Protein AF-A0A954RST1-F1 (afdb_monomer_lite)

Foldseek 3Di:
DVVLLVVLVVLLVCLVVLVVVLVVLVCVLP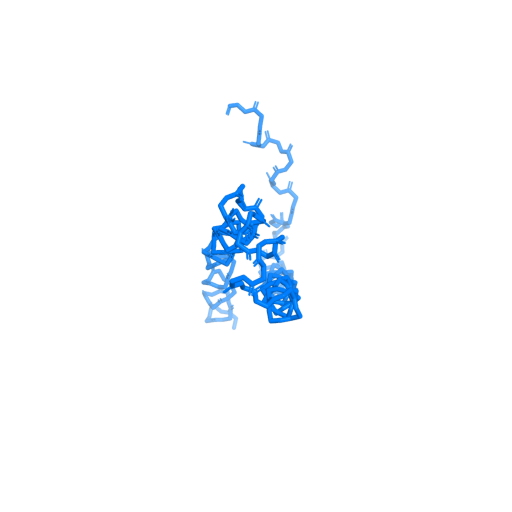PPVVVVCVVVVVDDPVVSVVVNVVSVVVNVVSVVSNVVSQVSNCVVVVDRPVPPPPPPPPD

Secondary structure (DSSP, 8-state):
-HHHHHHHHHHHHHHHHHHHHHHHHHHHHTSHHHHHHHHTTSS-HHHHHHHHHHHHHHHHHHHHHHHHHHHHHHHHH----TTTHHHHS--

Structure (mmCIF, N/CA/C/O backbone):
data_AF-A0A954RST1-F1
#
_entry.id   AF-A0A954RST1-F1
#
loop_
_atom_site.group_PDB
_atom_site.id
_atom_site.type_symbol
_atom_site.label_atom_id
_atom_site.label_alt_id
_atom_site.label_comp_id
_atom_site.label_asym_id
_atom_site.label_entity_id
_atom_site.label_seq_id
_atom_site.pdbx_PDB_ins_code
_atom_site.Cartn_x
_atom_site.Cartn_y
_atom_site.Cartn_z
_atom_site.occupancy
_atom_site.B_iso_or_equiv
_atom_site.auth_seq_id
_atom_site.auth_comp_id
_atom_site.auth_asym_id
_atom_site.auth_atom_id
_atom_site.pdbx_PDB_model_num
ATOM 1 N N . ALA A 1 1 ? 8.005 -0.382 -28.348 1.00 66.31 1 ALA A N 1
ATOM 2 C CA . ALA A 1 1 ? 9.166 0.180 -27.632 1.00 66.31 1 ALA A CA 1
ATOM 3 C C . ALA A 1 1 ? 8.838 1.534 -27.003 1.00 66.31 1 ALA A C 1
ATOM 5 O O . ALA A 1 1 ? 8.641 1.563 -25.801 1.00 66.31 1 ALA A O 1
ATOM 6 N N . GLN A 1 2 ? 8.709 2.637 -27.761 1.00 70.69 2 GLN A N 1
ATOM 7 C CA . GLN A 1 2 ? 8.448 3.965 -27.160 1.00 70.69 2 GLN A CA 1
ATOM 8 C C . GLN A 1 2 ? 7.133 4.023 -26.354 1.00 70.69 2 GLN A C 1
ATOM 10 O O . GLN A 1 2 ? 7.141 4.445 -25.208 1.00 70.69 2 GLN A O 1
ATOM 15 N N . ASN A 1 3 ? 6.037 3.488 -26.903 1.00 79.88 3 ASN A N 1
ATOM 16 C CA . ASN A 1 3 ? 4.738 3.404 -26.213 1.00 79.88 3 ASN A CA 1
ATOM 17 C C . ASN A 1 3 ? 4.801 2.551 -24.923 1.00 79.88 3 ASN A C 1
ATOM 19 O O . ASN A 1 3 ? 4.100 2.823 -23.954 1.00 79.88 3 ASN A O 1
ATOM 23 N N . ASP A 1 4 ? 5.675 1.539 -24.885 1.00 83.38 4 ASP A N 1
ATOM 24 C CA . ASP A 1 4 ? 5.853 0.683 -23.703 1.00 83.38 4 ASP A CA 1
ATOM 25 C C . ASP A 1 4 ? 6.620 1.421 -22.594 1.00 83.38 4 ASP A C 1
ATOM 27 O O . ASP A 1 4 ? 6.297 1.263 -21.419 1.00 83.38 4 ASP A O 1
ATOM 31 N N . ILE A 1 5 ? 7.572 2.289 -22.964 1.00 87.62 5 ILE A N 1
ATOM 32 C CA . ILE A 1 5 ? 8.269 3.178 -22.024 1.00 87.62 5 ILE A CA 1
ATOM 33 C C . ILE A 1 5 ? 7.297 4.193 -21.426 1.00 87.62 5 ILE A C 1
ATOM 35 O O . ILE A 1 5 ? 7.291 4.371 -20.212 1.00 87.62 5 ILE A O 1
ATOM 39 N N . ASP A 1 6 ? 6.488 4.855 -22.254 1.00 89.94 6 ASP A N 1
ATOM 40 C CA . ASP A 1 6 ? 5.591 5.916 -21.783 1.00 89.94 6 ASP A CA 1
ATOM 41 C C . ASP A 1 6 ? 4.568 5.354 -20.774 1.00 89.94 6 ASP A C 1
ATOM 43 O O . ASP A 1 6 ? 4.296 5.961 -19.736 1.00 89.94 6 ASP A O 1
ATOM 47 N N . LYS A 1 7 ? 4.067 4.133 -21.021 1.00 91.31 7 LYS A N 1
ATOM 48 C CA . LYS A 1 7 ? 3.211 3.401 -20.074 1.00 91.31 7 LYS A CA 1
ATOM 49 C C . LYS A 1 7 ? 3.946 3.020 -18.793 1.00 91.31 7 LYS A C 1
ATOM 51 O O . LYS A 1 7 ? 3.409 3.248 -17.714 1.00 91.31 7 LYS A O 1
ATOM 56 N N . ALA A 1 8 ? 5.157 2.473 -18.896 1.00 91.19 8 ALA A N 1
ATOM 57 C CA . ALA A 1 8 ? 5.961 2.110 -17.730 1.00 91.19 8 ALA A CA 1
ATOM 58 C C . ALA A 1 8 ? 6.253 3.331 -16.838 1.00 91.19 8 ALA A C 1
ATOM 60 O O . ALA A 1 8 ? 6.090 3.274 -15.624 1.00 91.19 8 ALA A O 1
ATOM 61 N N . GLN A 1 9 ? 6.598 4.472 -17.439 1.00 90.94 9 GLN A N 1
ATOM 62 C CA . GLN A 1 9 ? 6.813 5.723 -16.708 1.00 90.94 9 GLN A CA 1
ATOM 63 C C . GLN A 1 9 ? 5.537 6.231 -16.031 1.00 90.94 9 GLN A C 1
ATOM 65 O O . GLN A 1 9 ? 5.604 6.728 -14.909 1.00 90.94 9 GLN A O 1
ATOM 70 N N . SER A 1 10 ? 4.378 6.081 -16.677 1.00 93.25 10 SER A N 1
ATOM 71 C CA . SER A 1 10 ? 3.093 6.428 -16.065 1.00 93.25 10 SER A CA 1
ATOM 72 C C . SER A 1 10 ? 2.764 5.559 -14.850 1.00 93.25 10 SER A C 1
ATOM 74 O O . SER A 1 10 ? 2.160 6.074 -13.913 1.00 93.25 10 SER A O 1
ATOM 76 N N . VAL A 1 11 ? 3.121 4.270 -14.864 1.00 93.38 11 VAL A N 1
ATOM 77 C CA . VAL A 1 11 ? 2.915 3.368 -13.717 1.00 93.38 11 VAL A CA 1
ATOM 78 C C . VAL A 1 11 ? 3.808 3.791 -12.554 1.00 93.38 11 VAL A C 1
ATOM 80 O O . VAL A 1 11 ? 3.292 4.042 -11.472 1.00 93.38 11 VAL A O 1
ATOM 83 N N . ILE A 1 12 ? 5.108 3.985 -12.806 1.00 92.38 12 ILE A N 1
ATOM 84 C CA . ILE A 1 12 ? 6.080 4.431 -11.790 1.00 92.38 12 ILE A CA 1
ATOM 85 C C . ILE A 1 12 ? 5.648 5.768 -11.161 1.00 92.38 12 ILE A C 1
ATOM 87 O O . ILE A 1 12 ? 5.713 5.945 -9.951 1.00 92.38 12 ILE A O 1
ATOM 91 N N . ALA A 1 13 ? 5.170 6.722 -11.967 1.00 91.25 13 ALA A N 1
ATOM 92 C CA . ALA A 1 13 ? 4.715 8.018 -11.460 1.00 91.25 13 ALA A CA 1
ATOM 93 C C . ALA A 1 13 ? 3.433 7.931 -10.608 1.00 91.25 13 ALA A C 1
ATOM 95 O O . ALA A 1 13 ? 3.182 8.817 -9.790 1.00 91.25 13 ALA A O 1
ATOM 96 N N . GLY A 1 14 ? 2.611 6.900 -10.820 1.00 91.38 14 GLY A N 1
ATOM 97 C CA . GLY A 1 14 ? 1.363 6.684 -10.090 1.00 91.38 14 GLY A CA 1
ATOM 98 C C . GLY A 1 14 ? 1.544 6.036 -8.716 1.00 91.38 14 GLY A C 1
ATOM 99 O O . GLY A 1 14 ? 0.646 6.152 -7.887 1.00 91.38 14 GLY A O 1
ATOM 100 N N . ASP A 1 15 ? 2.687 5.399 -8.462 1.00 92.88 15 ASP A N 1
ATOM 101 C CA . ASP A 1 15 ? 2.955 4.606 -7.255 1.00 92.88 15 ASP A CA 1
ATOM 102 C C . ASP A 1 15 ? 2.848 5.426 -5.963 1.00 92.88 15 ASP A C 1
ATOM 104 O O . ASP A 1 15 ? 2.133 5.059 -5.034 1.00 92.88 15 ASP A O 1
ATOM 108 N N . ASN A 1 16 ? 3.399 6.646 -5.981 1.00 91.50 16 ASN A N 1
ATOM 109 C CA . ASN A 1 16 ? 3.308 7.600 -4.870 1.00 91.50 16 ASN A CA 1
ATOM 110 C C . ASN A 1 16 ? 1.864 7.852 -4.399 1.00 91.50 16 ASN A C 1
ATOM 112 O O . ASN A 1 16 ? 1.636 8.189 -3.239 1.00 91.50 16 ASN A O 1
ATOM 116 N N . ILE A 1 17 ? 0.872 7.756 -5.293 1.00 94.38 17 ILE A N 1
ATOM 117 C CA . ILE A 1 17 ? -0.536 7.939 -4.917 1.00 94.38 17 ILE A CA 1
ATOM 118 C C . ILE A 1 17 ? -1.000 6.763 -4.054 1.00 94.38 17 ILE A C 1
ATOM 120 O O . ILE A 1 17 ? -1.729 6.973 -3.085 1.00 94.38 17 ILE A O 1
ATOM 124 N N . ILE A 1 18 ? -0.586 5.541 -4.393 1.00 94.31 18 ILE A N 1
ATOM 125 C CA . ILE A 1 18 ? -0.925 4.337 -3.633 1.00 94.31 18 ILE A CA 1
ATOM 126 C C . ILE A 1 18 ? -0.255 4.371 -2.261 1.00 94.31 18 ILE A C 1
ATOM 128 O O . ILE A 1 18 ? -0.946 4.126 -1.272 1.00 94.31 18 ILE A O 1
ATOM 132 N N . ASP A 1 19 ? 1.013 4.779 -2.183 1.00 92.75 19 ASP A N 1
ATOM 133 C CA . ASP A 1 19 ? 1.730 4.961 -0.914 1.00 92.75 19 ASP A CA 1
ATOM 134 C C . ASP A 1 19 ? 1.007 5.941 0.012 1.00 92.75 19 ASP A C 1
ATOM 136 O O . ASP A 1 19 ? 0.688 5.623 1.159 1.00 92.75 19 ASP A O 1
ATOM 140 N N . VAL A 1 20 ? 0.662 7.124 -0.510 1.00 95.81 20 VAL A N 1
ATOM 141 C CA . VAL A 1 20 ? -0.039 8.159 0.260 1.00 95.81 20 VAL A CA 1
ATOM 142 C C . VAL A 1 20 ? -1.401 7.665 0.744 1.00 95.81 20 VAL A C 1
ATOM 144 O O . VAL A 1 20 ? -1.777 7.922 1.888 1.00 95.81 20 VAL A O 1
ATOM 147 N N . LEU A 1 21 ? -2.157 6.959 -0.100 1.00 95.69 21 LEU A N 1
ATOM 148 C CA . LEU A 1 21 ? -3.453 6.402 0.293 1.00 95.69 21 LEU A CA 1
ATOM 149 C C . LEU A 1 21 ? -3.301 5.294 1.339 1.00 95.69 21 LEU A C 1
ATOM 151 O O . LEU A 1 21 ? -4.102 5.225 2.273 1.00 95.69 21 LEU A O 1
ATOM 155 N N . ASN A 1 22 ? -2.275 4.451 1.212 1.00 95.56 22 ASN A N 1
ATOM 156 C CA . ASN A 1 22 ? -1.967 3.422 2.194 1.00 95.56 22 ASN A CA 1
ATOM 157 C C . ASN A 1 22 ? -1.666 4.041 3.564 1.00 95.56 22 ASN A C 1
ATOM 159 O O . ASN A 1 22 ? -2.304 3.670 4.552 1.00 95.56 22 ASN A O 1
ATOM 163 N N . ASP A 1 23 ? -0.799 5.052 3.609 1.00 95.81 23 ASP A N 1
ATOM 164 C CA . ASP A 1 23 ? -0.468 5.776 4.836 1.00 95.81 23 ASP A CA 1
ATOM 165 C C . ASP A 1 23 ? -1.691 6.464 5.448 1.00 95.81 23 ASP A C 1
ATOM 167 O O . ASP A 1 23 ? -1.902 6.407 6.662 1.00 95.81 23 ASP A O 1
ATOM 171 N N . GLN A 1 24 ? -2.530 7.101 4.627 1.00 96.69 24 GLN A N 1
ATOM 172 C CA . GLN A 1 24 ? -3.760 7.742 5.095 1.00 96.69 24 GLN A CA 1
ATOM 173 C C . GLN A 1 24 ? -4.693 6.738 5.775 1.00 96.69 24 GLN A C 1
ATOM 175 O O . GLN A 1 24 ? -5.145 6.985 6.896 1.00 96.69 24 GLN A O 1
ATOM 180 N N . ILE A 1 25 ? -4.940 5.592 5.138 1.00 95.56 25 ILE A N 1
ATOM 181 C CA . ILE A 1 25 ? -5.846 4.582 5.688 1.00 95.56 25 ILE A CA 1
ATOM 182 C C . ILE A 1 25 ? -5.235 3.927 6.931 1.00 95.56 25 ILE A C 1
ATOM 184 O O . ILE A 1 25 ? -5.939 3.741 7.924 1.00 95.56 25 ILE A O 1
ATOM 188 N N . MET A 1 26 ? -3.932 3.625 6.938 1.00 94.94 26 MET A N 1
ATOM 189 C CA . MET A 1 26 ? -3.265 3.103 8.136 1.00 94.94 26 MET A CA 1
ATOM 190 C C . MET A 1 26 ? -3.382 4.076 9.313 1.00 94.94 26 MET A C 1
ATOM 192 O O . MET A 1 26 ? -3.749 3.662 10.413 1.00 94.94 26 MET A O 1
ATOM 196 N N . ASN A 1 27 ? -3.131 5.366 9.085 1.00 96.44 27 ASN A N 1
ATOM 197 C CA . ASN A 1 27 ? -3.231 6.389 10.124 1.00 96.44 27 ASN A CA 1
ATOM 198 C C . ASN A 1 27 ? -4.659 6.528 10.667 1.00 96.44 27 ASN A C 1
ATOM 200 O O . ASN A 1 27 ? -4.843 6.679 11.874 1.00 96.44 27 ASN A O 1
ATOM 204 N N . GLU A 1 28 ? -5.678 6.439 9.812 1.00 95.69 28 GLU A N 1
ATOM 205 C CA . GLU A 1 28 ? -7.076 6.476 10.246 1.00 95.69 28 GLU A CA 1
ATOM 206 C C . GLU A 1 28 ? -7.451 5.237 11.076 1.00 95.69 28 GLU A C 1
ATOM 208 O O . GLU A 1 28 ? -8.038 5.357 12.162 1.00 95.69 28 GLU A O 1
ATOM 213 N N . LEU A 1 29 ? -7.088 4.043 10.595 1.00 94.88 29 LEU A N 1
ATOM 214 C CA . LEU A 1 29 ? -7.408 2.771 11.247 1.00 94.88 29 LEU A CA 1
ATOM 215 C C . LEU A 1 29 ? -6.667 2.579 12.573 1.00 94.88 29 LEU A C 1
ATOM 217 O O . LEU A 1 29 ? -7.207 1.959 13.487 1.00 94.88 29 LEU A O 1
ATOM 221 N N . LEU A 1 30 ? -5.457 3.121 12.694 1.00 93.81 30 LEU A N 1
ATOM 222 C CA . LEU A 1 30 ? -4.638 3.045 13.906 1.00 93.81 30 LEU A CA 1
ATOM 223 C C . LEU A 1 30 ? -4.760 4.290 14.792 1.00 93.81 30 LEU A C 1
ATOM 225 O O . LEU A 1 30 ? -4.111 4.372 15.836 1.00 93.81 30 LEU A O 1
ATOM 229 N N . SER A 1 31 ? -5.592 5.259 14.401 1.00 96.75 31 SER A N 1
ATOM 230 C CA . SER A 1 31 ? -5.833 6.454 15.203 1.00 96.75 31 SER A CA 1
ATOM 231 C C . SER A 1 31 ? -6.382 6.092 16.583 1.00 96.75 31 SER A C 1
ATOM 233 O O . SER A 1 31 ? -7.150 5.139 16.747 1.00 96.75 31 SER A O 1
ATOM 235 N N . MET A 1 32 ? -6.031 6.902 17.585 1.00 96.44 32 MET A N 1
ATOM 236 C CA . MET A 1 32 ? -6.511 6.711 18.958 1.00 96.44 32 MET A CA 1
ATOM 237 C C . MET A 1 32 ? -8.041 6.677 19.035 1.00 96.44 32 MET A C 1
ATOM 239 O O . MET A 1 32 ? -8.593 5.931 19.837 1.00 96.44 32 MET A O 1
ATOM 243 N N . GLU A 1 33 ? -8.726 7.434 18.175 1.00 95.94 33 GLU A N 1
ATOM 244 C CA . GLU A 1 33 ? -10.186 7.431 18.106 1.00 95.94 33 GLU A CA 1
ATOM 245 C C . GLU A 1 33 ? -10.736 6.107 17.561 1.00 95.94 33 GLU A C 1
ATOM 247 O O . GLU A 1 33 ? -11.612 5.518 18.191 1.00 95.94 33 GLU A O 1
ATOM 252 N N . THR A 1 34 ? -10.197 5.580 16.453 1.00 94.31 34 THR A N 1
ATOM 253 C CA . THR A 1 34 ? -10.608 4.259 15.942 1.00 94.31 34 THR A CA 1
ATOM 254 C C . THR A 1 34 ? -10.340 3.163 16.975 1.00 94.31 34 THR A C 1
ATOM 256 O O . THR A 1 34 ? -11.206 2.321 17.215 1.00 94.31 34 THR A O 1
ATOM 259 N N . VAL A 1 35 ? -9.171 3.180 17.623 1.00 94.69 35 VAL A N 1
ATOM 260 C CA . VAL A 1 35 ? -8.821 2.194 18.658 1.00 94.69 35 VAL A CA 1
ATOM 261 C C . VAL A 1 35 ? -9.784 2.286 19.843 1.00 94.69 35 VAL A C 1
ATOM 263 O O . VAL A 1 35 ? -10.276 1.259 20.310 1.00 94.69 35 VAL A O 1
ATOM 266 N N . ARG A 1 36 ? -10.122 3.499 20.295 1.00 96.62 36 ARG A N 1
ATOM 267 C CA . ARG A 1 36 ? -11.121 3.721 21.349 1.00 96.62 36 ARG A CA 1
ATOM 268 C C . ARG A 1 36 ? -12.491 3.163 20.956 1.00 96.62 36 ARG A C 1
ATOM 270 O O . ARG A 1 36 ? -13.086 2.432 21.741 1.00 96.62 36 ARG A O 1
ATOM 277 N N . GLN A 1 37 ? -12.960 3.436 19.737 1.00 96.25 37 GLN A N 1
ATOM 278 C CA . GLN A 1 37 ? -14.234 2.912 19.229 1.00 96.25 37 GLN A CA 1
ATOM 279 C C . GLN A 1 37 ? -14.266 1.379 19.192 1.00 96.25 37 GLN A C 1
ATOM 281 O O . GLN A 1 37 ? -15.305 0.787 19.477 1.00 96.25 37 GLN A O 1
ATOM 286 N N . ILE A 1 38 ? -13.143 0.728 18.874 1.00 94.75 38 ILE A N 1
ATOM 287 C CA . ILE A 1 38 ? -13.031 -0.736 18.929 1.00 94.75 38 ILE A CA 1
ATOM 288 C C . ILE A 1 38 ? -13.133 -1.233 20.377 1.00 94.75 38 ILE A C 1
ATOM 290 O O . ILE A 1 38 ? -13.889 -2.163 20.652 1.00 94.75 38 ILE A O 1
ATOM 294 N N . LEU A 1 39 ? -12.416 -0.606 21.315 1.00 95.12 39 LEU A N 1
ATOM 295 C CA . LEU A 1 39 ? -12.434 -0.991 22.733 1.00 95.12 39 LEU A CA 1
ATOM 296 C C . LEU A 1 39 ? -13.812 -0.805 23.384 1.00 95.12 39 LEU A C 1
ATOM 298 O O . LEU A 1 39 ? -14.208 -1.607 24.226 1.00 95.12 39 LEU A O 1
ATOM 302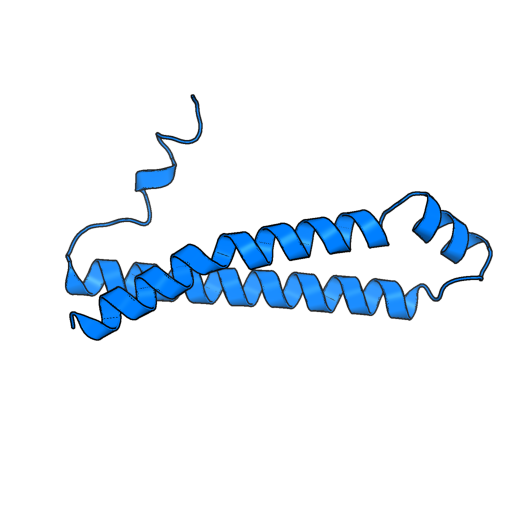 N N . GLU A 1 40 ? -14.550 0.227 22.979 1.00 96.94 40 GLU A N 1
ATOM 303 C CA . GLU A 1 40 ? -15.919 0.496 23.436 1.00 96.94 40 GLU A CA 1
ATOM 304 C C . GLU A 1 40 ? -16.977 -0.364 22.717 1.00 96.94 40 GLU A C 1
ATOM 306 O O . GLU A 1 40 ? -18.158 -0.300 23.055 1.00 96.94 40 GLU A O 1
ATOM 311 N N . GLY A 1 41 ? -16.577 -1.176 21.730 1.00 93.12 41 GLY A N 1
ATOM 312 C CA . GLY A 1 41 ? -17.475 -2.027 20.943 1.00 93.12 41 GLY A CA 1
ATOM 313 C C . GLY A 1 41 ? -18.303 -1.280 19.889 1.00 93.12 41 GLY A C 1
ATOM 314 O O . GLY A 1 41 ? -19.199 -1.867 19.286 1.00 93.12 41 GLY A O 1
ATOM 315 N N . ALA A 1 42 ? -18.011 -0.001 19.643 1.00 92.75 42 ALA A N 1
ATOM 316 C CA . ALA A 1 42 ? -18.678 0.833 18.644 1.00 92.75 42 ALA A CA 1
ATOM 317 C C . ALA A 1 42 ? -18.182 0.581 17.206 1.00 92.75 42 ALA A C 1
ATOM 319 O O . ALA A 1 42 ? -18.855 0.962 16.248 1.00 92.75 42 ALA A O 1
ATOM 320 N N . LYS A 1 43 ? -17.016 -0.057 17.039 1.00 92.38 43 LYS A N 1
ATOM 321 C CA . LYS A 1 43 ? -16.432 -0.401 15.735 1.00 92.38 43 LYS A CA 1
ATOM 322 C C . LYS A 1 43 ? -15.923 -1.840 15.725 1.00 92.38 43 LYS A C 1
ATOM 324 O O . LYS A 1 43 ? -15.305 -2.294 16.683 1.00 92.38 43 LYS A O 1
ATOM 329 N N . ASP A 1 44 ? -16.180 -2.552 14.628 1.00 94.56 44 ASP A N 1
ATOM 330 C CA . ASP A 1 44 ? -15.771 -3.948 14.466 1.00 94.56 44 ASP A CA 1
ATOM 331 C C . ASP A 1 44 ? -14.270 -4.073 14.156 1.00 94.56 44 ASP A C 1
ATOM 333 O O . ASP A 1 44 ? -13.771 -3.552 13.153 1.00 94.56 44 ASP A O 1
ATOM 337 N N . ILE A 1 45 ? -13.559 -4.813 15.010 1.00 94.19 45 ILE A N 1
ATOM 338 C CA . ILE A 1 45 ? -12.132 -5.103 14.851 1.00 94.19 45 IL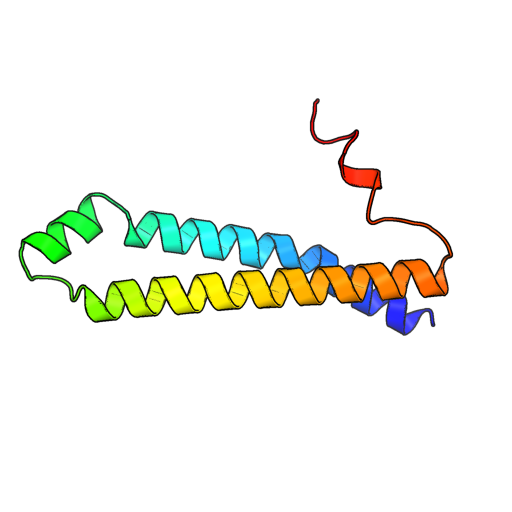E A CA 1
ATOM 339 C C . ILE A 1 45 ? -11.850 -5.973 13.623 1.00 94.19 45 ILE A C 1
ATOM 341 O O . ILE A 1 45 ? -10.828 -5.778 12.965 1.00 94.19 45 ILE A O 1
ATOM 345 N N . ALA A 1 46 ? -12.742 -6.912 13.286 1.00 95.81 46 ALA A N 1
ATOM 346 C CA . ALA A 1 46 ? -12.534 -7.812 12.156 1.00 95.81 46 ALA A CA 1
ATOM 347 C C . ALA A 1 46 ? -12.620 -7.043 10.831 1.00 95.81 46 ALA A C 1
ATOM 349 O O . ALA A 1 46 ? -11.743 -7.187 9.978 1.00 95.81 46 ALA A O 1
ATOM 350 N N . GLY A 1 47 ? -13.617 -6.164 10.693 1.00 94.75 47 GLY A N 1
ATOM 351 C CA . GLY A 1 47 ? -13.733 -5.237 9.570 1.00 94.75 47 GLY A CA 1
ATOM 352 C C . GLY A 1 47 ? -12.523 -4.310 9.428 1.00 94.75 47 GLY A C 1
ATOM 353 O O . GLY A 1 47 ? -11.966 -4.203 8.334 1.00 94.75 47 GLY A O 1
ATOM 354 N N . ALA A 1 48 ? -12.065 -3.695 10.525 1.00 93.00 48 ALA A N 1
ATOM 355 C CA . ALA A 1 48 ? -10.889 -2.818 10.510 1.00 93.00 48 ALA A CA 1
ATOM 356 C C . ALA A 1 48 ? -9.605 -3.565 10.094 1.00 93.00 48 ALA A C 1
ATOM 358 O O . ALA A 1 48 ? -8.827 -3.069 9.278 1.00 93.00 48 ALA A O 1
ATOM 359 N N . LEU A 1 49 ? -9.404 -4.790 10.592 1.00 94.56 49 LEU A N 1
ATOM 360 C CA . LEU A 1 49 ? -8.283 -5.638 10.184 1.00 94.56 49 LEU A CA 1
ATOM 361 C C . LEU A 1 49 ? -8.383 -6.040 8.705 1.00 94.56 49 LEU A C 1
ATOM 363 O O . LEU A 1 49 ? -7.379 -6.029 7.996 1.00 94.56 49 LEU A O 1
ATOM 367 N N . GLY A 1 50 ? -9.585 -6.362 8.224 1.00 97.06 50 GLY A N 1
ATOM 368 C CA . GLY A 1 50 ? -9.825 -6.658 6.812 1.00 97.06 50 GLY A CA 1
ATOM 369 C C . GLY A 1 50 ? -9.434 -5.491 5.905 1.00 97.06 50 GLY A C 1
ATOM 370 O O . GLY A 1 50 ? -8.738 -5.695 4.912 1.00 97.06 50 GLY A O 1
ATOM 371 N N . GLN A 1 51 ? -9.804 -4.265 6.281 1.00 95.69 51 GLN A N 1
ATOM 372 C CA . GLN A 1 51 ? -9.406 -3.053 5.561 1.00 95.69 51 GLN A CA 1
ATOM 373 C C . GLN A 1 51 ? -7.883 -2.884 5.534 1.00 95.69 51 GLN A C 1
ATOM 375 O O . GLN A 1 51 ? -7.318 -2.669 4.464 1.00 95.69 51 GLN A O 1
ATOM 380 N N . LEU A 1 52 ? -7.206 -3.071 6.671 1.00 95.06 52 LEU A N 1
ATOM 381 C CA . LEU A 1 52 ? -5.745 -2.989 6.745 1.00 95.06 52 LEU A CA 1
ATOM 382 C C . LEU A 1 52 ? -5.059 -3.986 5.794 1.00 95.06 52 LEU A C 1
ATOM 384 O O . LEU A 1 52 ? -4.113 -3.635 5.090 1.00 95.06 52 LEU A O 1
ATOM 388 N N . LEU A 1 53 ? -5.546 -5.230 5.748 1.00 96.25 53 LEU A N 1
ATOM 389 C CA . LEU A 1 53 ? -4.998 -6.269 4.872 1.00 96.25 53 LEU A CA 1
ATOM 390 C C . LEU A 1 53 ? -5.219 -5.961 3.389 1.00 96.25 53 LEU A C 1
ATOM 392 O O . LEU A 1 53 ? -4.327 -6.215 2.577 1.00 96.25 53 LEU A O 1
ATOM 396 N N . VAL A 1 54 ? -6.386 -5.417 3.032 1.00 97.06 54 VAL A N 1
ATOM 397 C CA . VAL A 1 54 ? -6.694 -5.017 1.652 1.00 97.06 54 VAL A CA 1
ATOM 398 C C . VAL A 1 54 ? -5.745 -3.919 1.196 1.00 97.06 54 VAL A C 1
ATOM 400 O O . VAL A 1 54 ? -5.110 -4.066 0.156 1.00 97.06 54 VAL A O 1
ATOM 403 N N . VAL A 1 55 ? -5.606 -2.854 1.982 1.00 96.50 55 VAL A N 1
ATOM 404 C CA . VAL A 1 55 ? -4.783 -1.699 1.603 1.00 96.50 55 VAL A CA 1
ATOM 405 C C . VAL A 1 55 ? -3.312 -2.091 1.477 1.00 96.50 55 VAL A C 1
ATOM 407 O O . VAL A 1 55 ? -2.691 -1.799 0.460 1.00 96.50 55 VAL A O 1
ATOM 410 N N . ARG A 1 56 ? -2.790 -2.883 2.420 1.00 94.75 56 ARG A N 1
ATOM 411 C CA . ARG A 1 56 ? -1.431 -3.432 2.318 1.00 94.75 56 ARG A CA 1
ATOM 412 C C . ARG A 1 56 ? -1.239 -4.338 1.100 1.00 94.75 56 ARG A C 1
ATOM 414 O O . ARG A 1 56 ? -0.165 -4.392 0.516 1.00 94.75 56 ARG A O 1
ATOM 421 N N . SER A 1 57 ? -2.266 -5.095 0.721 1.00 96.69 57 SER A N 1
ATOM 422 C CA . SER A 1 57 ? -2.193 -5.930 -0.482 1.00 96.69 57 SER A CA 1
ATOM 423 C C . SER A 1 57 ? -2.152 -5.088 -1.757 1.00 96.69 57 SER A C 1
ATOM 425 O O . SER A 1 57 ? -1.517 -5.512 -2.719 1.00 96.69 57 SER A O 1
ATOM 427 N N . LEU A 1 58 ? -2.813 -3.925 -1.768 1.00 96.06 58 LEU A N 1
ATOM 428 C CA . LEU A 1 58 ? -2.796 -2.989 -2.893 1.00 96.06 58 LEU A CA 1
ATOM 429 C C . LEU A 1 58 ? -1.436 -2.303 -3.052 1.00 96.06 58 LEU A C 1
ATOM 431 O O . LEU A 1 58 ? -0.943 -2.269 -4.175 1.00 96.06 58 LEU A O 1
ATOM 435 N N . GLU A 1 59 ? -0.819 -1.836 -1.963 1.00 95.12 59 GLU A N 1
ATOM 436 C CA . GLU A 1 59 ? 0.550 -1.285 -1.986 1.00 95.12 59 GLU A CA 1
ATOM 437 C C . GLU A 1 59 ? 1.535 -2.299 -2.577 1.00 95.12 59 GLU A C 1
ATOM 439 O O . GLU A 1 59 ? 2.185 -2.020 -3.579 1.00 95.12 59 GLU A O 1
ATOM 444 N N . ARG A 1 60 ? 1.502 -3.549 -2.110 1.00 96.25 60 ARG A N 1
ATOM 445 C CA . ARG A 1 60 ? 2.379 -4.596 -2.648 1.00 96.25 60 ARG A CA 1
ATOM 446 C C . ARG A 1 60 ? 2.166 -4.874 -4.141 1.00 96.25 60 ARG A C 1
ATOM 448 O O . ARG A 1 60 ? 3.091 -5.289 -4.839 1.00 96.25 60 ARG A O 1
ATOM 455 N N . ILE A 1 61 ? 0.934 -4.733 -4.635 1.00 96.44 61 ILE A N 1
ATOM 456 C CA . ILE A 1 61 ? 0.637 -4.870 -6.069 1.00 96.44 61 ILE A CA 1
ATOM 457 C C . ILE A 1 61 ? 1.220 -3.684 -6.844 1.00 96.44 61 ILE A C 1
ATOM 459 O O . ILE A 1 61 ? 1.758 -3.899 -7.931 1.00 96.44 61 ILE A O 1
ATOM 463 N N . ALA A 1 62 ? 1.117 -2.471 -6.299 1.00 95.50 62 ALA A N 1
ATOM 464 C CA . ALA A 1 62 ? 1.664 -1.259 -6.897 1.00 95.50 62 ALA A CA 1
ATOM 465 C C . ALA A 1 62 ? 3.197 -1.326 -6.979 1.00 95.50 62 ALA A C 1
ATOM 467 O O . ALA A 1 62 ? 3.725 -1.280 -8.089 1.00 95.50 62 ALA A O 1
ATOM 468 N N . ASP A 1 63 ? 3.873 -1.668 -5.880 1.00 93.50 63 ASP A N 1
ATOM 469 C CA . ASP A 1 63 ? 5.318 -1.931 -5.830 1.00 93.50 63 ASP A CA 1
ATOM 470 C C . ASP A 1 63 ? 5.763 -2.931 -6.904 1.00 93.50 63 ASP A C 1
ATOM 472 O O . ASP A 1 63 ? 6.737 -2.736 -7.638 1.00 93.50 63 ASP A O 1
ATOM 476 N N . GLN A 1 64 ? 5.039 -4.048 -7.027 1.00 95.75 64 GLN A N 1
ATOM 477 C CA . GLN A 1 64 ? 5.373 -5.070 -8.012 1.00 95.75 64 GLN A CA 1
ATOM 478 C C . GLN A 1 64 ? 5.183 -4.561 -9.448 1.00 95.75 64 GLN A C 1
ATOM 480 O O . GLN A 1 64 ? 5.957 -4.931 -10.336 1.00 95.75 64 GLN A O 1
ATOM 485 N N . ALA A 1 65 ? 4.175 -3.721 -9.689 1.00 95.44 65 ALA A N 1
ATOM 486 C CA . ALA A 1 65 ? 3.948 -3.089 -10.982 1.00 95.44 65 ALA A CA 1
ATOM 487 C C . ALA A 1 65 ? 5.029 -2.043 -11.307 1.00 95.44 65 ALA A C 1
ATOM 489 O O . ALA A 1 65 ? 5.480 -1.983 -12.458 1.00 95.44 65 ALA A O 1
ATOM 490 N N . THR A 1 66 ? 5.491 -1.280 -10.313 1.00 94.31 66 THR A N 1
ATOM 491 C CA . THR A 1 66 ? 6.638 -0.366 -10.413 1.00 94.31 66 THR A CA 1
ATOM 492 C C . THR A 1 66 ? 7.897 -1.138 -10.782 1.00 94.31 66 THR A C 1
ATOM 494 O O . THR A 1 66 ? 8.501 -0.836 -11.810 1.00 94.31 66 THR A O 1
ATOM 497 N N . ASN A 1 67 ? 8.218 -2.217 -10.060 1.00 93.38 67 ASN A N 1
ATOM 498 C CA . ASN A 1 67 ? 9.377 -3.067 -10.350 1.00 93.38 67 ASN A CA 1
ATOM 499 C C . ASN A 1 67 ? 9.375 -3.568 -11.804 1.00 93.38 67 ASN A C 1
ATOM 501 O O . ASN A 1 67 ? 10.371 -3.417 -12.510 1.00 93.38 67 ASN A O 1
ATOM 505 N N . VAL A 1 68 ? 8.245 -4.110 -12.283 1.00 93.75 68 VAL A N 1
ATOM 506 C CA . VAL A 1 68 ? 8.095 -4.564 -13.682 1.00 93.75 68 VAL A CA 1
ATOM 507 C C . VAL A 1 68 ? 8.294 -3.409 -14.666 1.00 93.75 68 VAL A C 1
ATOM 509 O O . VAL A 1 68 ? 8.958 -3.565 -15.691 1.00 93.75 68 VAL A O 1
ATOM 512 N N . SER A 1 69 ? 7.739 -2.239 -14.361 1.00 92.75 69 SER A N 1
ATOM 513 C CA . SER A 1 69 ? 7.851 -1.049 -15.208 1.00 92.75 69 SER A CA 1
ATOM 514 C C . SER A 1 69 ? 9.292 -0.544 -15.298 1.00 92.75 69 SER A C 1
ATOM 516 O O . SER A 1 69 ? 9.760 -0.201 -16.385 1.00 92.75 69 SER A O 1
ATOM 518 N N . GLU A 1 70 ? 10.034 -0.564 -14.194 1.00 89.75 70 GLU A N 1
ATOM 519 C CA . GLU A 1 70 ? 11.459 -0.244 -14.186 1.00 89.75 70 GLU A CA 1
ATOM 520 C C . GLU A 1 70 ? 12.272 -1.228 -15.035 1.00 89.75 70 GLU A C 1
ATOM 522 O O . GLU A 1 70 ? 13.171 -0.806 -15.769 1.00 89.75 70 GLU A O 1
ATOM 527 N N . GLU A 1 71 ? 11.930 -2.524 -15.014 1.00 90.69 71 GLU A N 1
ATOM 528 C CA . GLU A 1 71 ? 12.572 -3.514 -15.888 1.00 90.69 71 GLU A CA 1
AT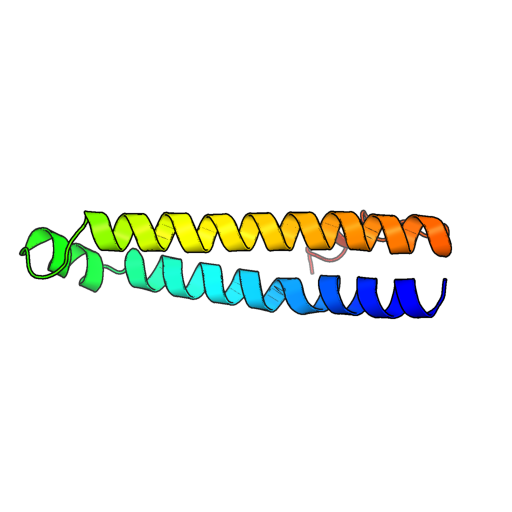OM 529 C C . GLU A 1 71 ? 12.330 -3.212 -17.365 1.00 90.69 71 GLU A C 1
ATOM 531 O O . GLU A 1 71 ? 13.254 -3.297 -18.173 1.00 90.69 71 GLU A O 1
ATOM 536 N N . VAL A 1 72 ? 11.103 -2.826 -17.727 1.00 90.31 72 VAL A N 1
ATOM 537 C CA . VAL A 1 72 ? 10.758 -2.441 -19.101 1.00 90.31 72 VAL A CA 1
ATOM 538 C C . VAL A 1 72 ? 11.578 -1.233 -19.547 1.00 90.31 72 VAL A C 1
ATOM 540 O O . VAL A 1 72 ? 12.126 -1.240 -20.652 1.00 90.31 72 VAL A O 1
ATOM 543 N N . VAL A 1 73 ? 11.727 -0.213 -18.695 1.00 88.31 73 VAL A N 1
ATOM 544 C CA . VAL A 1 73 ? 12.562 0.956 -19.016 1.00 88.31 73 VAL A CA 1
ATOM 545 C C . VAL A 1 73 ? 14.024 0.549 -19.202 1.00 88.31 73 VAL A C 1
ATOM 547 O O . VAL A 1 73 ? 14.639 0.956 -20.192 1.00 88.31 73 VAL A O 1
ATOM 550 N N . TYR A 1 74 ? 14.559 -0.286 -18.307 1.00 86.44 74 TYR A N 1
ATOM 551 C CA . TYR A 1 74 ? 15.926 -0.797 -18.402 1.00 86.44 74 TYR A CA 1
ATOM 552 C C . TYR A 1 74 ? 16.156 -1.588 -19.696 1.00 86.44 74 TYR A C 1
ATOM 554 O O . TYR A 1 74 ? 17.120 -1.325 -20.412 1.00 86.44 74 TYR A O 1
ATOM 562 N N . MET A 1 75 ? 15.246 -2.501 -20.051 1.00 86.69 75 MET A N 1
ATOM 563 C CA . MET A 1 75 ? 15.357 -3.319 -21.264 1.00 86.69 75 MET A CA 1
ATOM 564 C C . MET A 1 75 ? 15.374 -2.488 -22.552 1.00 86.69 75 MET A C 1
ATOM 566 O O . MET A 1 75 ? 16.044 -2.869 -23.509 1.00 86.69 75 MET A O 1
ATOM 570 N N . VAL A 1 76 ? 14.641 -1.370 -22.603 1.00 84.69 76 VAL A N 1
ATOM 571 C CA . VAL A 1 76 ? 14.534 -0.561 -23.829 1.00 84.69 76 VAL A CA 1
ATOM 572 C C . VAL A 1 76 ? 15.611 0.524 -23.910 1.00 84.69 76 VAL A C 1
ATOM 574 O O . VAL A 1 76 ? 16.127 0.776 -24.998 1.00 84.69 76 VAL A O 1
ATOM 577 N N . LYS A 1 77 ? 15.953 1.185 -22.795 1.00 80.69 77 LYS A N 1
ATOM 578 C CA . LYS A 1 77 ? 16.939 2.284 -22.780 1.00 80.69 77 LYS A CA 1
ATOM 579 C C . LYS A 1 77 ? 18.363 1.833 -22.450 1.00 80.69 77 LYS A C 1
ATOM 581 O O . LYS A 1 77 ? 19.294 2.585 -22.716 1.00 80.69 77 LYS A O 1
ATOM 586 N N . GLY A 1 78 ? 18.538 0.647 -21.862 1.00 75.44 78 GLY A N 1
ATOM 587 C CA . GLY A 1 78 ? 19.819 0.192 -21.306 1.00 75.44 78 GLY A CA 1
ATOM 588 C C . GLY A 1 78 ? 20.284 1.001 -20.088 1.00 75.44 78 GLY A C 1
ATOM 589 O O . GLY A 1 78 ? 21.424 0.850 -19.658 1.00 75.44 78 GLY A O 1
ATOM 590 N N . ASP A 1 79 ? 19.423 1.872 -19.555 1.00 68.94 79 ASP A N 1
ATOM 591 C CA . ASP A 1 79 ? 19.728 2.814 -18.479 1.00 68.94 79 ASP A CA 1
ATOM 592 C C . ASP A 1 79 ? 19.087 2.292 -17.185 1.00 68.94 79 ASP A C 1
ATOM 594 O O . ASP A 1 79 ? 17.868 2.094 -17.126 1.00 68.94 79 ASP A O 1
ATOM 598 N N . ASP A 1 80 ? 19.904 2.000 -16.168 1.00 70.81 80 ASP A N 1
ATOM 599 C CA . ASP A 1 80 ? 19.422 1.477 -14.885 1.00 70.81 80 ASP A CA 1
ATOM 600 C C . ASP A 1 80 ? 18.884 2.618 -14.019 1.00 70.81 80 ASP A C 1
ATOM 602 O O . ASP A 1 80 ? 19.626 3.363 -13.373 1.00 70.81 80 ASP A O 1
ATOM 606 N N . ILE A 1 81 ? 17.562 2.766 -14.032 1.00 68.94 81 ILE A N 1
ATOM 607 C CA . ILE A 1 81 ? 16.856 3.757 -13.218 1.00 68.94 81 ILE A CA 1
ATOM 608 C C . ILE A 1 81 ? 16.584 3.274 -11.788 1.00 68.94 81 ILE A C 1
ATOM 610 O O . ILE A 1 81 ? 16.335 4.116 -10.926 1.00 68.94 81 ILE A O 1
ATOM 614 N N . ARG A 1 82 ? 16.720 1.967 -11.508 1.00 64.88 82 ARG A N 1
ATOM 615 C CA . ARG A 1 82 ? 16.398 1.355 -10.204 1.00 64.88 82 ARG A CA 1
ATOM 616 C C . ARG A 1 82 ? 17.307 1.878 -9.082 1.00 64.88 82 ARG A C 1
ATOM 618 O O . ARG A 1 82 ? 16.907 1.982 -7.928 1.00 64.88 82 ARG A O 1
ATOM 625 N N . HIS A 1 83 ? 18.541 2.262 -9.427 1.00 60.50 83 HIS A N 1
ATOM 626 C CA . HIS A 1 83 ? 19.584 2.654 -8.468 1.00 60.50 83 HIS A CA 1
ATOM 627 C C . HIS A 1 83 ? 19.856 4.163 -8.378 1.00 60.50 83 HIS A C 1
ATOM 629 O O . HIS A 1 83 ? 20.674 4.581 -7.557 1.00 60.50 83 HIS A O 1
ATOM 635 N N . ARG A 1 84 ? 19.168 5.022 -9.151 1.00 58.88 84 ARG A N 1
ATOM 636 C CA . ARG A 1 84 ? 19.370 6.486 -9.041 1.00 58.88 84 ARG A CA 1
ATOM 637 C C . ARG A 1 84 ? 18.895 7.062 -7.698 1.00 58.88 84 ARG A C 1
ATOM 639 O O . ARG A 1 84 ? 19.311 8.145 -7.310 1.00 58.88 84 ARG A O 1
ATOM 646 N N . SER A 1 85 ? 18.076 6.322 -6.953 1.00 50.53 85 SER A N 1
ATOM 647 C CA . SER A 1 85 ? 17.394 6.805 -5.751 1.00 50.53 85 SER A CA 1
ATOM 648 C C . SER A 1 85 ? 18.213 6.761 -4.446 1.00 50.53 85 SER A C 1
ATOM 650 O O . SER A 1 85 ? 17.841 7.423 -3.480 1.00 50.53 85 SER A O 1
ATOM 652 N N . LEU A 1 86 ? 19.338 6.037 -4.379 1.00 51.56 86 LEU A N 1
ATOM 653 C CA . LEU A 1 86 ? 20.107 5.936 -3.124 1.00 51.56 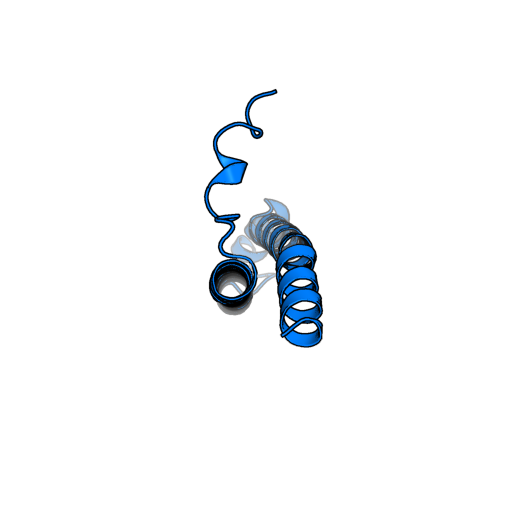86 LEU A CA 1
ATOM 654 C C . LEU A 1 86 ? 21.001 7.156 -2.830 1.00 51.56 86 LEU A C 1
ATOM 656 O O . LEU A 1 86 ? 21.472 7.294 -1.705 1.00 51.56 86 LEU A O 1
ATOM 660 N N . VAL A 1 87 ? 21.226 8.047 -3.803 1.00 46.50 87 VAL A N 1
ATOM 661 C CA . VAL A 1 87 ? 22.106 9.223 -3.636 1.00 46.50 87 VAL A CA 1
ATOM 662 C C . VAL A 1 87 ? 21.321 10.523 -3.387 1.00 46.50 87 VAL A C 1
ATOM 664 O O . VAL A 1 87 ? 21.853 11.433 -2.757 1.00 46.50 87 VAL A O 1
ATOM 667 N N . ASP A 1 88 ? 20.040 10.588 -3.767 1.00 47.50 88 ASP A N 1
ATOM 668 C CA . ASP A 1 88 ? 19.251 11.834 -3.730 1.00 47.50 88 ASP A CA 1
ATOM 669 C C . ASP A 1 88 ? 18.211 11.922 -2.595 1.00 47.50 88 ASP A C 1
ATOM 671 O O . ASP A 1 88 ? 17.566 12.955 -2.442 1.00 47.50 88 ASP A O 1
ATOM 675 N N . ARG A 1 89 ? 18.068 10.897 -1.738 1.00 43.84 89 ARG A N 1
ATOM 676 C CA . ARG A 1 89 ? 17.183 10.961 -0.547 1.00 43.84 89 ARG A CA 1
ATOM 677 C C . ARG A 1 89 ? 17.829 11.611 0.693 1.00 43.84 89 ARG A C 1
ATOM 679 O O . ARG A 1 89 ? 17.220 11.604 1.759 1.00 43.84 89 ARG A O 1
ATOM 686 N N . THR A 1 90 ? 19.034 12.181 0.572 1.00 35.09 90 THR A N 1
ATOM 687 C CA . THR A 1 90 ? 19.792 12.758 1.706 1.00 35.09 90 THR A CA 1
ATOM 688 C C . THR A 1 90 ? 20.241 14.205 1.469 1.00 35.09 90 THR A C 1
ATOM 690 O O . THR A 1 90 ? 21.387 14.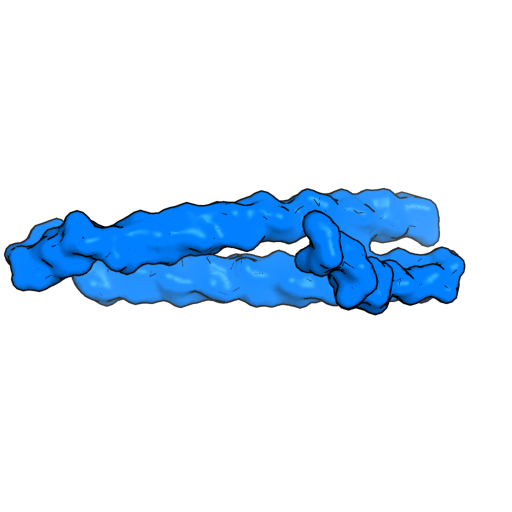562 1.760 1.00 35.09 90 THR A O 1
ATOM 693 N N . LYS A 1 91 ? 19.352 15.060 0.958 1.00 34.72 91 LYS A N 1
ATOM 694 C CA . LYS A 1 91 ? 19.492 16.517 1.092 1.00 34.72 91 LYS A CA 1
ATOM 695 C C . LYS A 1 91 ? 18.183 17.167 1.496 1.00 34.72 91 LYS A C 1
ATOM 697 O O . LYS A 1 91 ? 17.148 16.792 0.911 1.00 34.72 91 LYS A O 1
#

Sequence (91 aa):
AQNDIDKAQSVIAGDNIIDVLNDQIMNELLSMETVRQILEGAKDIAGALGQLLVVRSLERIADQATNVSEEVVYMVKGDDIRHRSLVDRTK

Radius of gyration: 18.19 Å; chains: 1; bounding box: 41×24×51 Å

pLDDT: mean 86.98, std 15.12, range [34.72, 97.06]